Protein AF-A0A1Z9WRZ7-F1 (afdb_monomer_lite)

Sequence (163 aa):
MSLAVSRTVLGISLLALFTYTLLAGLDMPFRASMLPILASSLALPLTLIAIFIEWKTDNAVKTQADDSSGDLAVSESEVSVDAFRRVRYFFVWFACLIACAHLLGFLIGLPLMVLIYLLAHREPLKLSIFLSFMVLAILYGGFQKGLVLPLPEGVLTMMLFGG

Structure (mmCIF, N/CA/C/O backbone):
data_AF-A0A1Z9WRZ7-F1
#
_entry.id   AF-A0A1Z9WRZ7-F1
#
loop_
_atom_site.group_PDB
_atom_site.id
_atom_site.type_symbol
_atom_site.label_atom_id
_atom_site.label_alt_id
_atom_site.label_comp_id
_atom_site.label_asym_id
_atom_site.label_entity_id
_atom_site.label_seq_id
_atom_site.pdbx_PDB_ins_code
_atom_site.Cartn_x
_atom_site.Cartn_y
_atom_site.Cartn_z
_atom_site.occupancy
_atom_site.B_iso_or_equiv
_atom_site.auth_seq_id
_atom_site.auth_comp_id
_atom_site.auth_asym_id
_atom_site.auth_atom_id
_atom_site.pdbx_PDB_model_num
ATOM 1 N N . MET A 1 1 ? -7.872 -33.998 16.464 1.00 48.06 1 MET A N 1
ATOM 2 C CA . MET A 1 1 ? -6.503 -33.432 16.474 1.00 48.06 1 MET A CA 1
ATOM 3 C C . MET A 1 1 ? -6.491 -32.273 17.454 1.00 48.06 1 MET A C 1
ATOM 5 O O . MET A 1 1 ? -7.431 -31.491 17.428 1.00 48.06 1 MET A O 1
ATOM 9 N N . SER A 1 2 ? -5.527 -32.213 18.376 1.00 49.53 2 SER A N 1
ATOM 10 C CA . SER A 1 2 ? -5.479 -31.157 19.395 1.00 49.53 2 SER A CA 1
ATOM 11 C C . SER A 1 2 ? -5.181 -29.799 18.747 1.00 49.53 2 SER A C 1
ATOM 13 O O . SER A 1 2 ? -4.326 -29.697 17.868 1.00 49.53 2 SER A O 1
ATOM 15 N N . LEU A 1 3 ? -5.889 -28.751 19.180 1.00 58.59 3 LEU A N 1
ATOM 16 C CA . LEU A 1 3 ? -5.755 -27.382 18.659 1.00 58.59 3 LEU A CA 1
ATOM 17 C C . LEU A 1 3 ? -4.299 -26.868 18.691 1.00 58.59 3 LEU A C 1
ATOM 19 O O . LEU A 1 3 ? -3.885 -26.160 17.781 1.00 58.59 3 LEU A O 1
ATOM 23 N N . ALA A 1 4 ? -3.499 -27.298 19.672 1.00 59.16 4 ALA A N 1
ATOM 24 C CA . ALA A 1 4 ? -2.080 -26.943 19.800 1.00 59.16 4 ALA A CA 1
ATOM 25 C C . ALA A 1 4 ? -1.204 -27.463 18.641 1.00 59.16 4 ALA A C 1
ATOM 27 O O . ALA A 1 4 ? -0.331 -26.753 18.144 1.00 59.16 4 ALA A O 1
ATOM 28 N N . VAL A 1 5 ? -1.473 -28.678 18.146 1.00 62.09 5 VAL A N 1
ATOM 29 C CA . VAL A 1 5 ? -0.767 -29.225 16.973 1.00 62.09 5 VAL A CA 1
ATOM 30 C C . VAL A 1 5 ? -1.150 -28.441 15.717 1.00 62.09 5 VAL A C 1
ATOM 32 O O . VAL A 1 5 ? -0.306 -28.188 14.870 1.00 62.09 5 VAL A O 1
ATOM 35 N N . SER A 1 6 ? -2.401 -27.981 15.612 1.00 73.06 6 SER A N 1
ATOM 36 C CA . SER A 1 6 ? -2.832 -27.160 14.475 1.00 73.06 6 SER A CA 1
ATOM 37 C C . SER A 1 6 ? -2.152 -25.787 14.444 1.00 73.06 6 SER A C 1
ATOM 39 O O . SER A 1 6 ? -1.810 -25.315 13.362 1.00 73.06 6 SER A O 1
ATOM 41 N N . ARG A 1 7 ? -1.956 -25.140 15.602 1.00 72.25 7 ARG A N 1
ATOM 42 C CA . ARG A 1 7 ? -1.350 -23.798 15.684 1.00 72.25 7 ARG A CA 1
ATOM 43 C C . ARG A 1 7 ? 0.156 -23.821 15.431 1.00 72.25 7 ARG A C 1
ATOM 45 O O . ARG A 1 7 ? 0.642 -23.050 14.611 1.00 72.25 7 ARG A O 1
ATOM 52 N N . THR A 1 8 ? 0.872 -24.777 16.020 1.00 79.88 8 THR A N 1
ATOM 53 C CA . THR A 1 8 ? 2.312 -24.967 15.764 1.00 79.88 8 THR A CA 1
ATOM 54 C C . THR A 1 8 ? 2.594 -25.339 14.307 1.00 79.88 8 THR A C 1
ATOM 56 O O . THR A 1 8 ? 3.506 -24.782 13.694 1.00 79.88 8 THR A O 1
ATOM 59 N N . VAL A 1 9 ? 1.771 -26.207 13.705 1.00 84.25 9 VAL A N 1
ATOM 60 C CA . VAL A 1 9 ? 1.856 -26.525 12.270 1.00 84.25 9 VAL A CA 1
ATOM 61 C C . VAL A 1 9 ? 1.592 -25.286 11.412 1.00 84.25 9 VAL A C 1
ATOM 63 O O . VAL A 1 9 ? 2.327 -25.065 10.450 1.00 84.25 9 VAL A O 1
ATOM 66 N N . LEU A 1 10 ? 0.605 -24.452 11.760 1.00 82.81 10 LEU A N 1
ATOM 67 C CA . LEU A 1 10 ? 0.335 -23.191 11.062 1.00 82.81 10 LEU A CA 1
ATOM 68 C C . LEU A 1 10 ? 1.537 -22.236 11.147 1.00 82.81 10 LEU A C 1
ATOM 70 O O . LEU A 1 10 ? 1.982 -21.736 10.116 1.00 82.81 10 LEU A O 1
ATOM 74 N N . GLY A 1 11 ? 2.087 -22.017 12.345 1.00 85.94 11 GLY A N 1
ATOM 75 C CA . GLY A 1 11 ? 3.232 -21.131 12.564 1.00 85.94 11 GLY A CA 1
ATOM 76 C C . GLY A 1 11 ? 4.466 -21.565 11.771 1.00 85.94 11 GLY A C 1
ATOM 77 O O . GLY A 1 11 ? 5.058 -20.755 11.059 1.00 85.94 11 GLY A O 1
ATOM 78 N N . ILE A 1 12 ? 4.805 -22.858 11.808 1.00 89.06 12 ILE A N 1
ATOM 79 C CA . ILE A 1 12 ? 5.925 -23.416 11.035 1.00 89.06 12 ILE A CA 1
ATOM 80 C C . ILE A 1 12 ? 5.658 -23.325 9.526 1.00 89.06 12 ILE A C 1
ATOM 82 O O . ILE A 1 12 ? 6.564 -22.987 8.767 1.00 89.06 12 ILE A O 1
ATOM 86 N N . SER A 1 13 ? 4.423 -23.578 9.083 1.00 90.12 13 SER A N 1
ATOM 87 C CA . SER A 1 13 ? 4.052 -23.479 7.664 1.00 90.12 13 SER A CA 1
ATOM 88 C C . SER A 1 13 ? 4.166 -22.045 7.147 1.00 90.12 13 SER A C 1
ATOM 90 O O . SER A 1 13 ? 4.709 -21.827 6.067 1.00 90.12 13 SER A O 1
ATOM 92 N N . LEU A 1 14 ? 3.707 -21.058 7.924 1.00 90.12 14 LEU A N 1
ATOM 93 C CA . LEU A 1 14 ? 3.847 -19.639 7.592 1.00 90.12 14 LEU A CA 1
ATOM 94 C C . LEU A 1 14 ? 5.315 -19.205 7.588 1.00 90.12 14 LEU A C 1
ATOM 96 O O . LEU A 1 14 ? 5.742 -18.520 6.662 1.00 90.12 14 LEU A O 1
ATOM 100 N N . LEU A 1 15 ? 6.106 -19.647 8.569 1.00 93.00 15 LEU A N 1
ATOM 101 C CA . LEU A 1 15 ? 7.543 -19.377 8.616 1.00 93.00 15 LEU A CA 1
ATOM 102 C C . LEU A 1 15 ? 8.258 -19.943 7.380 1.00 93.00 15 LEU A C 1
ATOM 104 O O . LEU A 1 15 ? 9.065 -19.250 6.760 1.00 93.00 15 LEU A O 1
ATOM 108 N N . ALA A 1 16 ? 7.939 -21.180 6.994 1.00 93.56 16 ALA A N 1
ATOM 109 C CA . ALA A 1 16 ? 8.486 -21.814 5.799 1.00 93.56 16 ALA A CA 1
ATOM 110 C C . ALA A 1 16 ? 8.064 -21.072 4.523 1.00 93.56 16 ALA A C 1
ATOM 112 O O . ALA A 1 16 ? 8.911 -20.801 3.672 1.00 93.56 16 ALA A O 1
ATOM 113 N N . LEU A 1 17 ? 6.788 -20.685 4.416 1.00 92.94 17 LEU A N 1
ATOM 114 C CA . LEU A 1 17 ? 6.266 -19.914 3.289 1.00 92.94 17 LEU A CA 1
ATOM 115 C C . LEU A 1 17 ? 6.988 -18.570 3.147 1.00 92.94 17 LEU A C 1
ATOM 117 O O . LEU A 1 17 ? 7.497 -18.282 2.069 1.00 92.94 17 LEU A O 1
ATOM 121 N N . PHE A 1 18 ? 7.078 -17.777 4.219 1.00 92.94 18 PHE A N 1
ATOM 122 C CA . PHE A 1 18 ? 7.733 -16.467 4.172 1.00 92.94 18 PHE A CA 1
ATOM 123 C C . PHE A 1 18 ? 9.235 -16.571 3.908 1.00 92.94 18 PHE A C 1
ATOM 125 O O . PHE A 1 18 ? 9.811 -15.739 3.210 1.00 92.94 18 PHE A O 1
ATOM 132 N N . THR A 1 19 ? 9.879 -17.617 4.424 1.00 93.50 19 THR A N 1
ATOM 133 C CA . THR A 1 19 ? 11.291 -17.884 4.135 1.00 93.50 19 THR A CA 1
ATOM 134 C C . THR A 1 19 ? 11.477 -18.227 2.658 1.00 93.50 19 THR A C 1
ATOM 136 O O . THR A 1 19 ? 12.364 -17.680 2.005 1.00 93.50 19 THR A O 1
ATOM 139 N N . TYR A 1 20 ? 10.614 -19.084 2.106 1.00 93.88 20 TYR A N 1
ATOM 140 C CA . TYR A 1 20 ? 10.636 -19.431 0.688 1.00 93.88 20 TYR A CA 1
ATOM 141 C C . TYR A 1 20 ? 10.402 -18.206 -0.200 1.00 93.88 20 TYR A C 1
ATOM 143 O O . TYR A 1 20 ? 11.162 -17.987 -1.141 1.00 93.88 20 TYR A O 1
ATOM 151 N N . THR A 1 21 ? 9.400 -17.377 0.104 1.00 91.94 21 THR A N 1
ATOM 152 C CA . THR A 1 21 ? 9.119 -16.167 -0.680 1.00 91.94 21 THR A CA 1
ATOM 153 C C . THR A 1 21 ? 10.240 -15.141 -0.579 1.00 91.94 21 THR A C 1
ATOM 155 O O . THR A 1 21 ? 10.510 -14.462 -1.567 1.00 91.94 21 THR A O 1
ATOM 158 N N . LEU A 1 22 ? 10.931 -15.044 0.563 1.00 92.81 22 LEU A N 1
ATOM 159 C CA . LEU A 1 22 ? 12.115 -14.198 0.692 1.00 92.81 22 LEU A CA 1
ATOM 160 C C . LEU A 1 22 ? 13.241 -14.687 -0.222 1.00 92.81 22 LEU A C 1
ATOM 162 O O . LEU A 1 22 ? 13.772 -13.896 -0.995 1.00 92.81 22 LEU A O 1
ATOM 166 N N . LEU A 1 23 ? 13.573 -15.979 -0.161 1.00 93.50 23 LEU A N 1
ATOM 167 C CA . LEU A 1 23 ? 14.630 -16.576 -0.981 1.00 93.50 23 LEU A CA 1
ATOM 168 C C . LEU A 1 23 ? 14.313 -16.458 -2.474 1.00 93.50 23 LEU A C 1
ATOM 170 O O . LEU A 1 23 ? 15.129 -15.942 -3.229 1.00 93.50 23 LEU A O 1
ATOM 174 N N . ALA A 1 24 ? 13.100 -16.834 -2.883 1.00 90.62 24 ALA A N 1
ATOM 175 C CA . ALA A 1 24 ? 12.648 -16.688 -4.264 1.00 90.62 24 ALA A CA 1
ATOM 176 C C . ALA A 1 24 ? 12.640 -15.218 -4.716 1.00 90.62 24 ALA A C 1
ATOM 178 O O . ALA A 1 24 ? 12.928 -14.921 -5.872 1.00 90.62 24 ALA A O 1
ATOM 179 N N . GLY A 1 25 ? 12.332 -14.290 -3.805 1.00 88.00 25 GLY A N 1
ATOM 180 C CA . GLY A 1 25 ? 12.403 -12.858 -4.063 1.00 88.00 25 GLY A CA 1
ATOM 181 C C . GLY A 1 25 ? 13.828 -12.378 -4.341 1.00 88.00 25 GLY A C 1
ATOM 182 O O . GLY A 1 25 ? 14.009 -11.539 -5.215 1.00 88.00 25 GLY A O 1
ATOM 183 N N . LEU A 1 26 ? 14.845 -12.913 -3.661 1.00 89.50 26 LEU A N 1
ATOM 184 C CA . LEU A 1 26 ? 16.244 -12.508 -3.870 1.00 89.50 26 LEU A CA 1
ATOM 185 C C . LEU A 1 26 ? 16.765 -12.841 -5.278 1.00 89.50 26 LEU A C 1
ATOM 187 O O . LEU A 1 26 ? 17.604 -12.104 -5.792 1.00 89.50 26 LEU A O 1
ATOM 191 N N . ASP A 1 27 ? 16.229 -13.885 -5.913 1.00 90.00 27 ASP A N 1
ATOM 192 C CA . ASP A 1 27 ? 16.599 -14.297 -7.275 1.00 90.00 27 ASP A CA 1
ATOM 193 C C . ASP A 1 27 ? 15.851 -13.514 -8.376 1.00 90.00 27 ASP A C 1
ATOM 195 O O . ASP A 1 27 ? 16.181 -13.608 -9.561 1.00 90.00 27 ASP A O 1
ATOM 199 N N . MET A 1 28 ? 14.827 -12.734 -8.014 1.00 86.56 28 MET A N 1
ATOM 200 C CA . MET A 1 28 ? 14.011 -11.972 -8.961 1.00 86.56 28 MET A CA 1
ATOM 201 C C . MET A 1 28 ? 14.623 -10.602 -9.301 1.00 86.56 28 MET A C 1
ATOM 203 O O . MET A 1 28 ? 15.311 -9.990 -8.481 1.00 86.56 28 MET A O 1
ATOM 207 N N . PRO A 1 29 ? 14.320 -10.038 -10.490 1.00 85.19 29 PRO A N 1
ATOM 208 C CA . PRO A 1 29 ? 14.703 -8.666 -10.805 1.00 85.19 29 PRO A CA 1
ATOM 209 C C . PRO A 1 29 ? 14.095 -7.693 -9.786 1.00 85.19 29 PRO A C 1
ATOM 211 O O . PRO A 1 29 ? 12.951 -7.869 -9.367 1.00 85.19 29 PRO A O 1
ATOM 214 N N . PHE A 1 30 ? 14.832 -6.627 -9.452 1.00 78.06 30 PHE A N 1
ATOM 215 C CA . PHE A 1 30 ? 14.526 -5.684 -8.360 1.00 78.06 30 PHE A CA 1
ATOM 216 C C . PHE A 1 30 ? 13.052 -5.240 -8.273 1.00 78.06 30 PHE A C 1
ATOM 218 O O . PHE A 1 30 ? 12.487 -5.113 -7.193 1.00 78.06 30 PHE A O 1
ATOM 225 N N . ARG A 1 31 ? 12.392 -5.031 -9.418 1.00 76.56 31 ARG A N 1
ATOM 226 C CA . ARG A 1 31 ? 10.979 -4.618 -9.467 1.00 76.56 31 ARG A CA 1
ATOM 227 C C . ARG A 1 31 ? 10.018 -5.708 -8.992 1.00 76.56 31 ARG A C 1
ATOM 229 O O . ARG A 1 31 ? 9.054 -5.403 -8.300 1.00 76.56 31 ARG A O 1
ATOM 236 N N . ALA A 1 32 ? 10.269 -6.956 -9.379 1.00 81.38 32 ALA A N 1
ATOM 237 C CA . ALA A 1 32 ? 9.440 -8.102 -9.013 1.00 81.38 32 ALA A CA 1
ATOM 238 C C . ALA A 1 32 ? 9.752 -8.593 -7.595 1.00 81.38 32 ALA A C 1
ATOM 240 O O . ALA A 1 32 ? 8.865 -9.106 -6.918 1.00 81.38 32 ALA A O 1
ATOM 241 N N . SER A 1 33 ? 10.987 -8.390 -7.132 1.00 86.69 33 SER A N 1
ATOM 242 C CA . SER A 1 33 ? 11.423 -8.814 -5.807 1.00 86.69 33 SER A CA 1
ATOM 243 C C . SER A 1 33 ? 10.942 -7.911 -4.670 1.00 86.69 33 SER A C 1
ATOM 245 O O . SER A 1 33 ? 10.819 -8.381 -3.542 1.00 86.69 33 SER A O 1
ATOM 247 N N . MET A 1 34 ? 10.598 -6.647 -4.950 1.00 83.44 34 MET A N 1
ATOM 248 C CA . MET A 1 34 ? 10.139 -5.680 -3.943 1.00 83.44 34 MET A CA 1
ATOM 249 C C . MET A 1 34 ? 9.010 -6.212 -3.055 1.00 83.44 34 MET A C 1
ATOM 251 O O . MET A 1 34 ? 9.120 -6.166 -1.833 1.00 83.44 34 MET A O 1
ATOM 255 N N . LEU A 1 35 ? 7.932 -6.728 -3.651 1.00 85.62 35 LEU A N 1
ATOM 256 C CA . LEU A 1 35 ? 6.774 -7.220 -2.900 1.00 85.62 35 LEU A CA 1
ATOM 257 C C . LEU A 1 35 ? 7.109 -8.453 -2.043 1.00 85.62 35 LEU A C 1
ATOM 259 O O . LEU A 1 35 ? 6.877 -8.388 -0.835 1.00 85.62 35 LEU A O 1
ATOM 263 N N . PRO A 1 36 ? 7.668 -9.551 -2.593 1.00 87.94 36 PRO A N 1
ATOM 264 C CA . PRO A 1 36 ? 7.997 -10.724 -1.794 1.00 87.94 36 PRO A CA 1
ATOM 265 C C . PRO A 1 36 ? 9.071 -10.433 -0.742 1.00 87.94 36 PRO A C 1
ATOM 267 O O . PRO A 1 36 ? 8.913 -10.883 0.391 1.00 87.94 36 PRO A O 1
ATOM 270 N N . ILE A 1 37 ? 10.109 -9.645 -1.046 1.00 89.75 37 ILE A N 1
ATOM 271 C CA . ILE A 1 37 ? 11.152 -9.305 -0.068 1.00 89.75 37 ILE A CA 1
ATOM 272 C C . ILE A 1 37 ? 10.578 -8.436 1.052 1.00 89.75 37 ILE A C 1
ATOM 274 O O . ILE A 1 37 ? 10.758 -8.782 2.217 1.00 89.75 37 ILE A O 1
ATOM 278 N N . LEU A 1 38 ? 9.856 -7.351 0.743 1.00 88.44 38 LEU A N 1
ATOM 279 C CA . LEU A 1 38 ? 9.296 -6.470 1.777 1.00 88.44 38 LEU A CA 1
ATOM 280 C C . LEU A 1 38 ? 8.277 -7.206 2.647 1.00 88.44 38 LEU A C 1
ATOM 282 O O . LEU A 1 38 ? 8.398 -7.181 3.873 1.00 88.44 38 LEU A O 1
ATOM 286 N N . ALA A 1 39 ? 7.324 -7.908 2.028 1.00 88.38 39 ALA A N 1
ATOM 287 C CA . ALA A 1 39 ? 6.313 -8.665 2.758 1.00 88.38 39 ALA A CA 1
ATOM 288 C C . ALA A 1 39 ? 6.957 -9.721 3.665 1.00 88.38 39 ALA A C 1
ATOM 290 O O . ALA A 1 39 ? 6.634 -9.785 4.850 1.00 88.38 39 ALA A O 1
ATOM 291 N N . SER A 1 40 ? 7.917 -10.493 3.148 1.00 91.56 40 SER A N 1
ATOM 292 C CA . SER A 1 40 ? 8.593 -11.534 3.932 1.00 91.56 40 SER A CA 1
ATOM 293 C C . SER A 1 40 ? 9.488 -10.942 5.019 1.00 91.56 40 SER A C 1
ATOM 295 O O . SER A 1 40 ? 9.517 -11.462 6.129 1.00 91.56 40 SER A O 1
ATOM 297 N N . SER A 1 41 ? 10.181 -9.832 4.748 1.00 90.38 41 SER A N 1
ATOM 298 C CA . SER A 1 41 ? 11.063 -9.175 5.723 1.00 90.38 41 SER A CA 1
ATOM 299 C C . SER A 1 41 ? 10.316 -8.645 6.948 1.00 90.38 41 SER A C 1
ATOM 301 O O . SER A 1 41 ? 10.873 -8.655 8.041 1.00 90.38 41 SER A O 1
ATOM 303 N N . LEU A 1 42 ? 9.054 -8.230 6.786 1.00 91.31 42 LEU A N 1
ATOM 304 C CA . LEU A 1 42 ? 8.180 -7.836 7.892 1.00 91.31 42 LEU A CA 1
ATOM 305 C C . LEU A 1 42 ? 7.506 -9.053 8.535 1.00 91.31 42 LEU A C 1
ATOM 307 O O . LEU A 1 42 ? 7.472 -9.172 9.758 1.00 91.31 42 LEU A O 1
ATOM 311 N N . ALA A 1 43 ? 6.997 -9.981 7.725 1.00 87.31 43 ALA A N 1
ATOM 312 C CA . ALA A 1 43 ? 6.257 -11.136 8.217 1.00 87.31 43 ALA A CA 1
ATOM 313 C C . ALA A 1 43 ? 7.135 -12.141 8.983 1.00 87.31 43 ALA A C 1
ATOM 315 O O . ALA A 1 43 ? 6.658 -12.760 9.934 1.00 87.31 43 ALA A O 1
ATOM 316 N N . LEU A 1 44 ? 8.415 -12.296 8.630 1.00 92.12 44 LEU A N 1
ATOM 317 C CA . LEU A 1 44 ? 9.333 -13.221 9.306 1.00 92.12 44 LEU A CA 1
ATOM 318 C C . LEU A 1 44 ? 9.579 -12.853 10.783 1.00 92.12 44 LEU A C 1
ATOM 320 O O . LEU A 1 44 ? 9.338 -13.702 11.639 1.00 92.12 44 LEU A O 1
ATOM 324 N N . PRO A 1 45 ? 9.978 -11.616 11.141 1.00 90.81 45 PRO A N 1
ATOM 325 C CA . PRO A 1 45 ? 10.071 -11.203 12.540 1.00 90.81 45 PRO A CA 1
ATOM 326 C C . PRO A 1 45 ? 8.753 -11.375 13.299 1.00 90.81 45 PRO A C 1
ATOM 328 O O . PRO A 1 45 ? 8.753 -11.893 14.412 1.00 90.81 45 PRO A O 1
ATOM 331 N N . LEU A 1 46 ? 7.627 -10.983 12.693 1.00 89.19 46 LEU A N 1
ATOM 332 C CA . LEU A 1 46 ? 6.303 -11.096 13.310 1.00 89.19 46 LEU A CA 1
ATOM 333 C C . LEU A 1 46 ? 5.912 -12.554 13.585 1.00 89.19 46 LEU A C 1
ATOM 335 O O . LEU A 1 46 ? 5.441 -12.864 14.677 1.00 89.19 46 LEU A O 1
ATOM 339 N N . THR A 1 47 ? 6.145 -13.458 12.634 1.00 90.94 47 THR A N 1
ATOM 340 C CA . THR A 1 47 ? 5.872 -14.892 12.819 1.00 90.94 47 THR A CA 1
ATOM 341 C C . THR A 1 47 ? 6.803 -15.529 13.844 1.00 90.94 47 THR A C 1
ATOM 343 O O . THR A 1 47 ? 6.338 -16.316 14.666 1.00 90.94 47 THR A O 1
ATOM 346 N N . LEU A 1 48 ? 8.082 -15.149 13.879 1.00 89.69 48 LEU A N 1
ATOM 347 C CA . LEU A 1 48 ? 9.011 -15.588 14.924 1.00 89.69 48 LEU A CA 1
ATOM 348 C C . LEU A 1 48 ? 8.573 -15.113 16.315 1.00 89.69 48 LEU A C 1
ATOM 350 O O . LEU A 1 48 ? 8.592 -15.901 17.260 1.00 89.69 48 LEU A O 1
ATOM 354 N N . ILE A 1 49 ? 8.136 -13.857 16.440 1.00 88.88 49 ILE A N 1
ATOM 355 C CA . ILE A 1 49 ? 7.586 -13.316 17.690 1.00 88.88 49 ILE A CA 1
ATOM 356 C C . ILE A 1 49 ? 6.320 -14.080 18.091 1.00 88.88 49 ILE A C 1
ATOM 358 O O . ILE A 1 49 ? 6.197 -14.464 19.251 1.00 88.88 49 ILE A O 1
ATOM 362 N N . ALA A 1 50 ? 5.406 -14.346 17.155 1.00 84.94 50 ALA A N 1
ATOM 363 C CA . ALA A 1 50 ? 4.179 -15.091 17.431 1.00 84.94 50 ALA A CA 1
ATOM 364 C C . ALA A 1 50 ? 4.472 -16.512 17.944 1.00 84.94 50 ALA A C 1
ATOM 366 O O . ALA A 1 50 ? 3.918 -16.917 18.965 1.00 84.94 50 ALA A O 1
ATOM 367 N N . ILE A 1 51 ? 5.403 -17.229 17.302 1.00 86.19 51 ILE A N 1
ATOM 368 C CA . ILE A 1 51 ? 5.851 -18.560 17.746 1.00 86.19 51 ILE A CA 1
ATOM 369 C C . ILE A 1 51 ? 6.515 -18.476 19.128 1.00 86.19 51 ILE A C 1
ATOM 371 O O . ILE A 1 51 ? 6.276 -19.327 19.983 1.00 86.19 51 ILE A O 1
ATOM 375 N N . PHE A 1 52 ? 7.329 -17.446 19.376 1.00 85.44 52 PHE A N 1
ATOM 376 C CA . PHE A 1 52 ? 7.984 -17.245 20.668 1.00 85.44 52 PHE A CA 1
ATOM 377 C C . PHE A 1 52 ? 6.983 -16.972 21.799 1.00 85.44 52 PHE A C 1
ATOM 379 O O . PHE A 1 52 ? 7.113 -17.540 22.886 1.00 85.44 52 PHE A O 1
ATOM 386 N N . ILE A 1 53 ? 5.976 -16.127 21.552 1.00 83.69 53 ILE A N 1
ATOM 387 C CA . ILE A 1 53 ? 4.886 -15.865 22.499 1.00 83.69 53 ILE A CA 1
ATOM 388 C C . ILE A 1 53 ? 4.116 -17.157 22.762 1.00 83.69 53 ILE A C 1
ATOM 390 O O . ILE A 1 53 ? 3.909 -17.501 23.920 1.00 83.69 53 ILE A O 1
ATOM 394 N N . GLU A 1 54 ? 3.749 -17.903 21.719 1.00 78.56 54 GLU A N 1
ATOM 395 C CA . GLU A 1 54 ? 3.010 -19.159 21.865 1.00 78.56 54 GLU A CA 1
ATOM 396 C C . GLU A 1 54 ? 3.791 -20.186 22.696 1.00 78.56 54 GLU A C 1
ATOM 398 O O . GLU A 1 54 ? 3.249 -20.738 23.653 1.00 78.56 54 GLU A O 1
ATOM 403 N N . TRP A 1 55 ? 5.086 -20.359 22.423 1.00 78.81 55 TRP A N 1
ATOM 404 C CA . TRP A 1 55 ? 5.950 -21.257 23.194 1.00 78.81 55 TRP A CA 1
ATOM 405 C C . TRP A 1 55 ? 6.078 -20.847 24.670 1.00 78.81 55 TRP A C 1
ATOM 407 O O . TRP A 1 55 ? 6.125 -21.700 25.560 1.00 78.81 55 TRP A O 1
ATOM 417 N N . LYS A 1 56 ? 6.113 -19.540 24.956 1.00 78.00 56 LYS A N 1
ATOM 418 C CA . LYS A 1 56 ? 6.173 -19.016 26.327 1.00 78.00 56 LYS A CA 1
ATOM 419 C C . LYS A 1 56 ? 4.831 -19.153 27.057 1.00 78.00 56 LYS A C 1
ATOM 421 O O . LYS A 1 56 ? 4.823 -19.467 28.248 1.00 78.00 56 LYS A O 1
ATOM 426 N N . THR A 1 57 ? 3.722 -18.939 26.355 1.00 67.75 57 THR A N 1
ATOM 427 C CA . THR A 1 57 ? 2.355 -18.986 26.895 1.00 67.75 57 THR A CA 1
ATOM 428 C C . THR A 1 57 ? 1.852 -20.419 27.094 1.00 67.75 57 THR A C 1
ATOM 430 O O . THR A 1 57 ? 1.106 -20.662 28.038 1.00 67.75 57 THR A O 1
ATOM 433 N N . ASP A 1 58 ? 2.319 -21.403 26.318 1.00 60.22 58 ASP A N 1
ATOM 434 C CA . ASP A 1 58 ? 1.975 -22.821 26.535 1.00 60.22 58 ASP A CA 1
ATOM 435 C C . ASP A 1 58 ? 2.454 -23.362 27.903 1.00 60.22 58 ASP A C 1
ATOM 437 O O . ASP A 1 58 ? 1.876 -24.312 28.432 1.00 60.22 58 ASP A O 1
ATOM 441 N N . ASN A 1 59 ? 3.444 -22.716 28.538 1.00 51.50 59 ASN A N 1
ATOM 442 C CA . ASN A 1 59 ? 3.884 -23.027 29.908 1.00 51.50 59 ASN A CA 1
ATOM 443 C C . ASN A 1 59 ? 3.068 -22.319 31.009 1.00 51.50 59 ASN A C 1
ATOM 445 O O . ASN A 1 59 ? 3.234 -22.629 32.190 1.00 51.50 59 ASN A O 1
ATOM 449 N N . ALA A 1 60 ? 2.179 -21.390 30.657 1.00 45.88 60 ALA A N 1
ATOM 450 C CA . ALA A 1 60 ? 1.373 -20.615 31.592 1.00 45.88 60 ALA A CA 1
ATOM 451 C C . ALA A 1 60 ? -0.110 -20.681 31.193 1.00 45.88 60 ALA A C 1
ATOM 453 O O . ALA A 1 60 ? -0.608 -19.830 30.474 1.00 45.88 60 ALA A O 1
ATOM 454 N N . VAL A 1 61 ? -0.807 -21.715 31.679 1.00 40.75 61 VAL A N 1
ATOM 455 C CA . VAL A 1 61 ? -2.274 -21.783 31.858 1.00 40.75 61 VAL A CA 1
ATOM 456 C C . VAL A 1 61 ? -3.125 -21.133 30.744 1.00 40.75 61 VAL A C 1
ATOM 458 O O . VAL A 1 61 ? -3.424 -19.945 30.770 1.00 40.75 61 VAL A O 1
ATOM 461 N N . LYS A 1 62 ? -3.617 -21.982 29.831 1.00 48.41 62 LYS A N 1
ATOM 462 C CA . LYS A 1 62 ? -4.821 -21.858 28.973 1.00 48.41 62 LYS A CA 1
ATOM 463 C C . LYS A 1 62 ? -5.744 -20.629 29.199 1.00 48.41 62 LYS A C 1
ATOM 465 O O . LYS A 1 62 ? -6.857 -20.824 29.669 1.00 48.41 62 LYS A O 1
ATOM 470 N N . THR A 1 63 ? -5.362 -19.401 28.820 1.00 40.03 63 THR A N 1
ATOM 471 C CA . THR A 1 63 ? -6.330 -18.273 28.721 1.00 40.03 63 THR A CA 1
ATOM 472 C C . THR A 1 63 ? -5.922 -17.129 27.773 1.00 40.03 63 THR A C 1
ATOM 474 O O . THR A 1 63 ? -6.382 -16.011 27.941 1.00 40.03 63 THR A O 1
ATOM 477 N N . GLN A 1 64 ? -5.052 -17.338 26.778 1.00 37.81 64 GLN A N 1
ATOM 478 C CA . GLN A 1 64 ? -4.603 -16.229 25.906 1.00 37.81 64 GLN A CA 1
ATOM 479 C C . GLN A 1 64 ? -4.534 -16.598 24.420 1.00 37.81 64 GLN A C 1
ATOM 481 O O . GLN A 1 64 ? -3.592 -16.254 23.711 1.00 37.81 64 GLN A O 1
ATOM 486 N N . ALA A 1 65 ? -5.545 -17.313 23.925 1.00 38.56 65 ALA A N 1
ATOM 487 C CA . ALA A 1 65 ? -5.784 -17.406 22.482 1.00 38.56 65 ALA A CA 1
ATOM 488 C C . ALA A 1 65 ? -6.704 -16.286 21.954 1.00 38.56 65 ALA A C 1
ATOM 490 O O . ALA A 1 65 ? -6.970 -16.274 20.760 1.00 38.56 65 ALA A O 1
ATOM 491 N N . ASP A 1 66 ? -7.135 -15.355 22.815 1.00 41.03 66 ASP A N 1
ATOM 492 C CA . ASP A 1 66 ? -8.091 -14.285 22.477 1.00 41.03 66 ASP A CA 1
ATOM 493 C C . ASP A 1 66 ? -7.448 -12.884 22.358 1.00 41.03 66 ASP A C 1
ATOM 495 O O . ASP A 1 66 ? -8.068 -11.945 21.884 1.00 41.03 66 ASP A O 1
ATOM 499 N N . ASP A 1 67 ? -6.171 -12.738 22.737 1.00 41.66 67 ASP A N 1
ATOM 500 C CA . ASP A 1 67 ? -5.505 -11.424 22.867 1.00 41.66 67 ASP A CA 1
ATOM 501 C C . ASP A 1 67 ? -4.335 -11.211 21.887 1.00 41.66 67 ASP A C 1
ATOM 503 O O . ASP A 1 67 ? -3.623 -10.208 21.938 1.00 41.66 67 ASP A O 1
ATOM 507 N N . SER A 1 68 ? -4.105 -12.154 20.967 1.00 37.59 68 SER A N 1
ATOM 508 C CA . SER A 1 68 ? -3.025 -12.072 19.970 1.00 37.59 68 SER A CA 1
ATOM 509 C C . SER A 1 68 ? -3.564 -11.845 18.557 1.00 37.59 68 SER A C 1
ATOM 511 O O . SER A 1 68 ? -3.193 -12.513 17.596 1.00 37.59 68 SER A O 1
ATOM 513 N N . SER A 1 69 ? -4.448 -10.858 18.434 1.00 37.50 69 SER A N 1
ATOM 514 C CA . SER A 1 69 ? -4.730 -10.153 17.185 1.00 37.50 69 SER A CA 1
ATOM 515 C C . SER A 1 69 ? -4.646 -8.659 17.473 1.00 37.50 69 SER A C 1
ATOM 517 O O . SER A 1 69 ? -5.639 -8.014 17.809 1.00 37.50 69 SER A O 1
ATOM 519 N N . GLY A 1 70 ? -3.423 -8.126 17.401 1.00 34.41 70 GLY A N 1
ATOM 520 C CA . GLY A 1 70 ? -3.157 -6.697 17.542 1.00 34.41 70 GLY A CA 1
ATOM 521 C C . GLY A 1 70 ? -4.144 -5.865 16.719 1.00 34.41 70 GLY A C 1
ATOM 522 O O . GLY A 1 70 ? -4.368 -6.143 15.544 1.00 34.41 70 GLY A O 1
ATOM 523 N N . ASP A 1 71 ? -4.763 -4.896 17.391 1.00 39.19 71 ASP A N 1
ATOM 524 C CA . ASP A 1 71 ? -5.694 -3.879 16.874 1.00 39.19 71 ASP A CA 1
ATOM 525 C C . ASP A 1 71 ? -6.996 -4.376 16.201 1.00 39.19 71 ASP A C 1
ATOM 527 O O . ASP A 1 71 ? -7.808 -3.579 15.734 1.00 39.19 71 ASP A O 1
ATOM 531 N N . LEU A 1 72 ? -7.242 -5.691 16.195 1.00 40.78 72 LEU A N 1
ATOM 532 C CA . LEU A 1 72 ? -8.489 -6.313 15.720 1.00 40.78 72 LEU A CA 1
ATOM 533 C C . LEU A 1 72 ? -9.156 -7.225 16.759 1.00 40.78 72 LEU A C 1
ATOM 535 O O . LEU A 1 72 ? -10.188 -7.820 16.454 1.00 40.78 72 LEU A O 1
ATOM 539 N N . ALA A 1 73 ? -8.619 -7.303 17.982 1.00 39.28 73 ALA A N 1
ATOM 540 C CA . ALA A 1 73 ? -9.283 -7.928 19.125 1.00 39.28 73 ALA A CA 1
ATOM 541 C C . ALA A 1 73 ? -10.481 -7.066 19.569 1.00 39.28 73 ALA A C 1
ATOM 543 O O . ALA A 1 73 ? -10.460 -6.355 20.573 1.00 39.28 73 ALA A O 1
ATOM 544 N N . VAL A 1 74 ? -11.540 -7.095 18.761 1.00 43.09 74 VAL A N 1
ATOM 545 C CA . VAL A 1 74 ? -12.895 -6.809 19.219 1.00 43.09 74 VAL A CA 1
ATOM 546 C C . VAL A 1 74 ? -13.191 -7.878 20.260 1.00 43.09 74 VAL A C 1
ATOM 548 O O . VAL A 1 74 ? -13.304 -9.048 19.913 1.00 43.09 74 VAL A O 1
ATOM 551 N N . SER A 1 75 ? -13.260 -7.478 21.528 1.00 41.94 75 SER A N 1
ATOM 552 C CA . SER A 1 75 ? -13.644 -8.362 22.626 1.00 41.94 75 SER A CA 1
ATOM 553 C C . SER A 1 75 ? -14.900 -9.144 22.224 1.00 41.94 75 SER A C 1
ATOM 555 O O . SER A 1 75 ? -15.903 -8.532 21.852 1.00 41.94 75 SER A O 1
ATOM 557 N N . GLU A 1 76 ? -14.873 -10.480 22.298 1.00 51.62 76 GLU A N 1
ATOM 558 C CA . GLU A 1 76 ? -16.020 -11.342 21.949 1.00 51.62 76 GLU A CA 1
ATOM 559 C C . GLU A 1 76 ? -17.280 -11.047 22.795 1.00 51.62 76 GLU A C 1
ATOM 561 O O . GLU A 1 76 ? -18.378 -11.505 22.485 1.00 51.62 76 GLU A O 1
ATOM 566 N N . SER A 1 77 ? -17.161 -10.221 23.840 1.00 45.47 77 SER A N 1
ATOM 567 C CA . SER A 1 77 ? -18.286 -9.707 24.628 1.00 45.47 77 SER A CA 1
ATOM 568 C C . SER A 1 77 ? -18.990 -8.479 24.019 1.00 45.47 77 SER A C 1
ATOM 570 O O . SER A 1 77 ? -20.049 -8.078 24.502 1.00 45.47 77 SER A O 1
ATOM 572 N N . GLU A 1 78 ? -18.460 -7.914 22.930 1.00 48.72 78 GLU A N 1
ATOM 573 C CA . GLU A 1 78 ? -18.972 -6.719 22.250 1.00 48.72 78 GLU A CA 1
ATOM 574 C C . GLU A 1 78 ? -19.365 -7.008 20.788 1.00 48.72 78 GLU A C 1
ATOM 576 O O . GLU A 1 78 ? -19.213 -6.171 19.893 1.00 48.72 78 GLU A O 1
ATOM 581 N N . VAL A 1 79 ? -19.933 -8.195 20.528 1.00 53.69 79 VAL A N 1
ATOM 582 C CA . VAL A 1 79 ? -20.656 -8.509 19.278 1.00 53.69 79 VAL A CA 1
ATOM 583 C C . VAL A 1 79 ? -21.986 -7.743 19.262 1.00 53.69 79 VAL A C 1
ATOM 585 O O . VAL A 1 79 ? -23.084 -8.296 19.245 1.00 53.69 79 VAL A O 1
ATOM 588 N N . SER A 1 80 ? -21.889 -6.421 19.327 1.00 62.59 80 SER A N 1
ATOM 589 C CA . SER A 1 80 ? -22.989 -5.501 19.132 1.00 62.59 80 SER A CA 1
ATOM 590 C C . SER A 1 80 ? -23.127 -5.211 17.638 1.00 62.59 80 SER A C 1
ATOM 592 O O . SER A 1 80 ? -22.190 -5.331 16.841 1.00 62.59 80 SER A O 1
ATOM 594 N N . VAL A 1 81 ? -24.321 -4.787 17.240 1.00 64.06 81 VAL A N 1
ATOM 595 C CA . VAL A 1 81 ? -24.660 -4.341 15.879 1.00 64.06 81 VAL A CA 1
ATOM 596 C C . VAL A 1 81 ? -23.652 -3.299 15.338 1.00 64.06 81 VAL A C 1
ATOM 598 O O . VAL A 1 81 ? -23.482 -3.159 14.122 1.00 64.06 81 VAL A O 1
ATOM 601 N N . ASP A 1 82 ? -22.923 -2.611 16.222 1.00 69.00 82 ASP A N 1
ATOM 602 C CA . ASP A 1 82 ? -21.899 -1.625 15.882 1.00 69.00 82 ASP A CA 1
ATOM 603 C C . ASP A 1 82 ? -20.620 -2.235 15.286 1.00 69.00 82 ASP A C 1
ATOM 605 O O . ASP A 1 82 ? -20.051 -1.643 14.362 1.00 69.00 82 ASP A O 1
ATOM 609 N N . ALA A 1 83 ? -20.187 -3.423 15.728 1.00 70.00 83 ALA A N 1
ATOM 610 C CA . ALA A 1 83 ? -19.034 -4.114 15.140 1.00 70.00 83 ALA A CA 1
ATOM 611 C C . ALA A 1 83 ? -19.317 -4.497 13.678 1.00 70.00 83 ALA A C 1
ATOM 613 O O . ALA A 1 83 ? -18.525 -4.208 12.777 1.00 70.00 83 ALA A O 1
ATOM 614 N N . PHE A 1 84 ? -20.514 -5.028 13.414 1.00 76.44 84 PHE A N 1
ATOM 615 C CA . PHE A 1 84 ? -20.949 -5.383 12.061 1.00 76.44 84 PHE A CA 1
ATOM 616 C C . PHE A 1 84 ? -21.102 -4.149 11.157 1.00 76.44 84 PHE A C 1
ATOM 618 O O . PHE A 1 84 ? -20.780 -4.192 9.965 1.00 76.44 84 PHE A O 1
ATOM 625 N N . ARG A 1 85 ? -21.545 -3.013 11.718 1.00 78.81 85 ARG A N 1
ATOM 626 C CA . ARG A 1 85 ? -21.613 -1.732 10.999 1.00 78.81 85 ARG A CA 1
ATOM 627 C C . ARG A 1 85 ? -20.224 -1.227 10.605 1.00 78.81 85 ARG A C 1
ATOM 629 O O . ARG A 1 85 ? -20.060 -0.794 9.465 1.00 78.81 85 ARG A O 1
ATOM 636 N N . ARG A 1 86 ? -19.233 -1.307 11.502 1.00 80.31 86 ARG A N 1
ATOM 637 C CA . ARG A 1 86 ? -17.841 -0.913 11.212 1.00 80.31 86 ARG A CA 1
ATOM 638 C C . ARG A 1 86 ? -17.228 -1.765 10.103 1.00 80.31 86 ARG A C 1
ATOM 640 O O . ARG A 1 86 ? -16.676 -1.210 9.157 1.00 80.31 86 ARG A O 1
ATOM 647 N N . 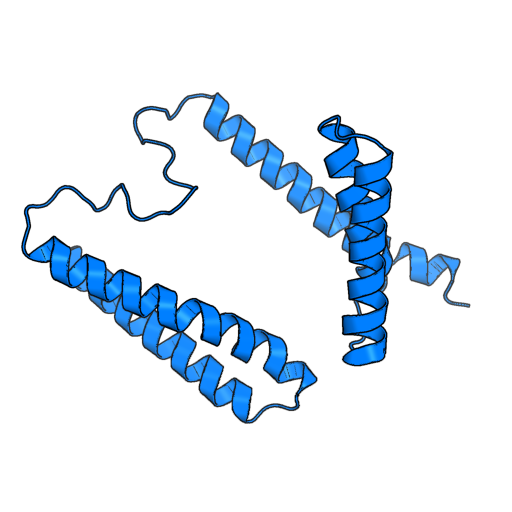VAL A 1 87 ? -17.407 -3.086 10.161 1.00 81.75 87 VAL A N 1
ATOM 648 C CA . VAL A 1 87 ? -16.920 -4.004 9.117 1.00 81.75 87 VAL A CA 1
ATOM 649 C C . VAL A 1 87 ? -17.559 -3.682 7.766 1.00 81.75 87 VAL A C 1
ATOM 651 O O . VAL A 1 87 ? -16.855 -3.515 6.772 1.00 81.75 87 VAL A O 1
ATOM 654 N N . ARG A 1 88 ? -18.885 -3.506 7.713 1.00 83.62 88 ARG A N 1
ATOM 655 C CA . ARG A 1 88 ? -19.569 -3.101 6.473 1.00 83.62 88 ARG A CA 1
ATOM 656 C C . ARG A 1 88 ? -19.046 -1.776 5.927 1.00 83.62 88 ARG A C 1
ATOM 658 O O . ARG A 1 88 ? -18.846 -1.659 4.723 1.00 83.62 88 ARG A O 1
ATOM 665 N N . TYR A 1 89 ? -18.829 -0.792 6.796 1.00 84.00 89 TYR A N 1
ATOM 666 C CA . TYR A 1 89 ? -18.299 0.510 6.403 1.00 84.00 89 TYR A CA 1
ATOM 667 C C . TYR A 1 89 ? -16.895 0.383 5.796 1.00 84.00 89 TYR A C 1
ATOM 669 O O . TYR A 1 89 ? -16.642 0.938 4.729 1.00 84.00 89 TYR A O 1
ATOM 677 N N . PHE A 1 90 ? -16.024 -0.425 6.406 1.00 83.94 90 PHE A N 1
ATOM 678 C CA . PHE A 1 90 ? -14.711 -0.752 5.853 1.00 83.94 90 PHE A CA 1
ATOM 679 C C . PHE A 1 90 ? -14.815 -1.396 4.464 1.00 83.94 90 PHE A C 1
ATOM 681 O O . PHE A 1 90 ? -14.167 -0.931 3.530 1.00 83.94 90 PHE A O 1
ATOM 688 N N . PHE A 1 91 ? -15.675 -2.404 4.291 1.00 88.44 91 PHE A N 1
ATOM 689 C CA . PHE A 1 91 ? -15.869 -3.057 2.991 1.00 88.44 91 PHE A CA 1
ATOM 690 C C . PHE A 1 91 ? -16.390 -2.103 1.913 1.00 88.44 91 PHE A C 1
ATOM 692 O O . PHE A 1 91 ? -15.972 -2.206 0.763 1.00 88.44 91 PHE A O 1
ATOM 699 N N . VAL A 1 92 ? -17.265 -1.157 2.266 1.00 90.38 92 VAL A N 1
ATOM 700 C CA . VAL A 1 92 ? -17.747 -0.132 1.327 1.00 90.38 92 VAL A CA 1
ATOM 701 C C . VAL A 1 92 ? -16.606 0.788 0.892 1.00 90.38 92 VAL A C 1
ATOM 703 O O . VAL A 1 92 ? -16.439 1.016 -0.306 1.00 90.38 92 VAL A O 1
ATOM 706 N N . TRP A 1 93 ? -15.787 1.275 1.828 1.00 88.69 93 TRP A N 1
ATOM 707 C CA . TRP A 1 93 ? -14.613 2.088 1.492 1.00 88.69 93 TRP A CA 1
ATOM 708 C C . TRP A 1 93 ? -13.592 1.313 0.665 1.00 88.69 93 TRP A C 1
ATOM 710 O O . TRP A 1 93 ? -13.070 1.845 -0.313 1.00 88.69 93 TRP A O 1
ATOM 720 N N . PHE A 1 94 ? -13.353 0.051 1.009 1.00 87.38 94 PHE A N 1
ATOM 721 C CA . PHE A 1 94 ? -12.447 -0.825 0.280 1.00 87.38 94 PHE A CA 1
ATOM 722 C C . PHE A 1 94 ? -12.934 -1.090 -1.151 1.00 87.38 94 PHE A C 1
ATOM 724 O O . PHE A 1 94 ? -12.173 -0.931 -2.103 1.00 87.38 94 PHE A O 1
ATOM 731 N N . ALA A 1 95 ? -14.220 -1.402 -1.329 1.00 89.62 95 ALA A N 1
ATOM 732 C CA . ALA A 1 95 ? -14.826 -1.568 -2.649 1.00 89.62 95 ALA A CA 1
ATOM 733 C C . ALA A 1 95 ? -14.765 -0.271 -3.469 1.00 89.62 95 ALA A C 1
ATOM 735 O O . ALA A 1 95 ? -14.457 -0.303 -4.660 1.00 89.62 95 ALA A O 1
ATOM 736 N N . CYS A 1 96 ? -15.000 0.877 -2.831 1.00 89.88 96 CYS A N 1
ATOM 737 C CA . CYS A 1 96 ? -14.879 2.178 -3.476 1.00 89.88 96 CYS A CA 1
ATOM 738 C C . CYS A 1 96 ? -13.427 2.468 -3.889 1.00 89.88 96 CYS A C 1
ATOM 740 O O . CYS A 1 96 ? -13.198 2.957 -4.990 1.00 89.88 96 CYS A O 1
ATOM 742 N N . LEU A 1 97 ? -12.435 2.102 -3.070 1.00 89.62 97 LEU A N 1
ATOM 743 C CA . LEU A 1 97 ? -11.018 2.221 -3.422 1.00 89.62 97 LEU A CA 1
ATOM 744 C C . LEU A 1 97 ? -10.679 1.369 -4.648 1.00 89.62 97 LEU A C 1
ATOM 746 O O . LEU A 1 97 ? -10.038 1.874 -5.567 1.00 89.62 97 LEU A O 1
ATOM 750 N N . ILE A 1 98 ? -11.148 0.118 -4.698 1.00 87.38 98 ILE A N 1
ATOM 751 C CA . ILE A 1 98 ? -10.960 -0.763 -5.862 1.00 87.38 98 ILE A CA 1
ATOM 752 C C . ILE A 1 98 ? -11.602 -0.144 -7.106 1.00 87.38 98 ILE A C 1
ATOM 754 O O . ILE A 1 98 ? -10.954 -0.046 -8.147 1.00 87.38 98 ILE A O 1
ATOM 758 N N . ALA A 1 99 ? -12.852 0.312 -7.000 1.00 89.56 99 ALA A N 1
ATOM 759 C CA . ALA A 1 99 ? -13.563 0.938 -8.110 1.00 89.56 99 ALA A CA 1
ATOM 760 C C . ALA A 1 99 ? -12.843 2.204 -8.602 1.00 89.56 99 ALA A C 1
ATOM 762 O O . ALA A 1 99 ? -12.656 2.383 -9.802 1.00 89.56 99 ALA A O 1
ATOM 763 N N . CYS A 1 100 ? -12.383 3.053 -7.683 1.00 88.88 100 CYS A N 1
ATOM 764 C CA . CYS A 1 100 ? -11.673 4.291 -7.987 1.00 88.88 100 CYS A CA 1
ATOM 765 C C . CYS A 1 100 ? -10.315 4.013 -8.648 1.00 88.88 100 CYS A C 1
ATOM 767 O O . CYS A 1 100 ? -9.985 4.627 -9.661 1.00 88.88 100 CYS A O 1
ATOM 769 N N . ALA A 1 101 ? -9.562 3.033 -8.139 1.00 87.50 101 ALA A N 1
ATOM 770 C CA . ALA A 1 101 ? -8.310 2.584 -8.742 1.00 87.50 101 ALA A CA 1
ATOM 771 C C . ALA A 1 101 ? -8.522 1.993 -10.144 1.00 87.50 101 ALA A C 1
ATOM 773 O O . ALA A 1 101 ? -7.718 2.241 -11.036 1.00 87.50 101 ALA A O 1
ATOM 774 N N . HIS A 1 102 ? -9.612 1.259 -10.368 1.00 85.75 102 HIS A N 1
ATOM 775 C CA . HIS A 1 102 ? -9.942 0.704 -11.681 1.00 85.75 102 HIS A CA 1
ATOM 776 C C . HIS A 1 102 ? -10.416 1.778 -12.677 1.00 85.75 102 HIS A C 1
ATOM 778 O O . HIS A 1 102 ? -10.117 1.719 -13.869 1.00 85.75 102 HIS A O 1
ATOM 784 N N . LEU A 1 103 ? -11.168 2.776 -12.210 1.00 87.81 103 LEU A N 1
ATOM 785 C CA . LEU A 1 103 ? -11.714 3.842 -13.052 1.00 87.81 103 LEU A CA 1
ATOM 786 C C . LEU A 1 103 ? -10.664 4.904 -13.395 1.00 87.81 103 LEU A C 1
ATOM 788 O O . LEU A 1 103 ? -10.535 5.272 -14.559 1.00 87.81 103 LEU A O 1
ATOM 792 N N . LEU A 1 104 ? -9.917 5.385 -12.401 1.00 86.44 104 LEU A N 1
ATOM 793 C CA . LEU A 1 104 ? -8.990 6.520 -12.520 1.00 86.44 104 LEU A CA 1
ATOM 794 C C . LEU A 1 104 ? -7.513 6.107 -12.548 1.00 86.44 104 LEU A C 1
ATOM 796 O O . LEU A 1 104 ? -6.641 6.948 -12.747 1.00 86.44 104 LEU A O 1
ATOM 800 N N . GLY A 1 105 ? -7.221 4.830 -12.324 1.00 85.50 105 GLY A N 1
ATOM 801 C CA . GLY A 1 105 ? -5.863 4.319 -12.237 1.00 85.50 105 GLY A CA 1
ATOM 802 C C . GLY A 1 105 ? -5.285 4.492 -10.842 1.00 85.50 105 GLY A C 1
ATOM 803 O O . GLY A 1 105 ? -5.740 5.308 -10.036 1.00 85.50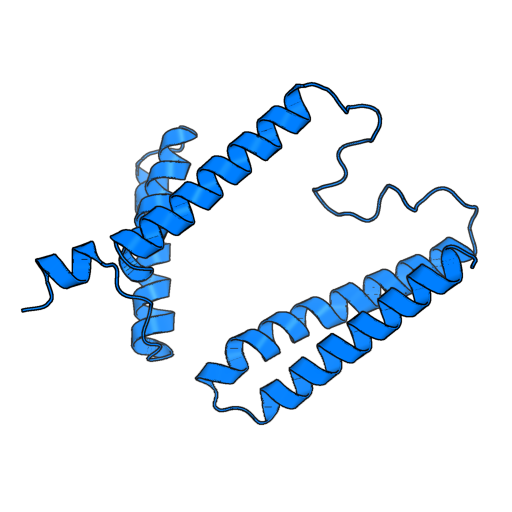 105 GLY A O 1
ATOM 804 N N . PHE A 1 106 ? -4.246 3.722 -10.543 1.00 85.44 106 PHE A N 1
ATOM 805 C CA . PHE A 1 106 ? -3.648 3.706 -9.208 1.00 85.44 106 PHE A CA 1
ATOM 806 C C . PHE A 1 106 ? -2.967 5.042 -8.863 1.00 85.44 106 PHE A C 1
ATOM 808 O O . PHE A 1 106 ? -2.996 5.469 -7.715 1.00 85.44 106 PHE A O 1
ATOM 815 N N . LEU A 1 107 ? -2.408 5.741 -9.859 1.00 86.12 107 LEU A N 1
ATOM 816 C CA . LEU A 1 107 ? -1.692 7.007 -9.664 1.00 86.12 107 LEU A CA 1
ATOM 817 C C . LEU A 1 107 ? -2.602 8.147 -9.177 1.00 86.12 107 LEU A C 1
ATOM 819 O O . LEU A 1 107 ? -2.173 8.966 -8.368 1.00 86.12 107 LEU A O 1
ATOM 823 N N . ILE A 1 108 ? -3.846 8.201 -9.664 1.00 88.25 108 ILE A N 1
ATOM 824 C CA . ILE A 1 108 ? -4.801 9.284 -9.371 1.00 88.25 108 ILE A CA 1
ATOM 825 C C . ILE A 1 108 ? -5.872 8.815 -8.381 1.00 88.25 108 ILE A C 1
ATOM 827 O O . ILE A 1 108 ? -6.222 9.548 -7.457 1.00 88.25 108 ILE A O 1
ATOM 831 N N . GLY A 1 109 ? -6.365 7.585 -8.532 1.00 88.44 109 GLY A N 1
ATOM 832 C CA . GLY A 1 109 ? -7.446 7.039 -7.713 1.00 88.44 109 GLY A CA 1
ATOM 833 C C . GLY A 1 109 ? -7.087 6.923 -6.232 1.00 88.44 109 GLY A C 1
ATOM 834 O O . GLY A 1 109 ? -7.905 7.260 -5.383 1.00 88.44 109 GLY A O 1
ATOM 835 N N . LEU A 1 110 ? -5.858 6.513 -5.902 1.00 89.88 110 LEU A N 1
ATOM 836 C CA . LEU A 1 110 ? -5.404 6.376 -4.512 1.00 89.88 110 LEU A CA 1
ATOM 837 C C . LEU A 1 110 ? -5.289 7.712 -3.763 1.00 89.88 110 LEU A C 1
ATOM 839 O O . LEU A 1 110 ? -5.904 7.828 -2.703 1.00 89.88 110 LEU A O 1
ATOM 843 N N . PRO A 1 111 ? -4.560 8.731 -4.265 1.00 91.25 111 PRO A N 1
ATOM 844 C CA . PRO A 1 111 ? -4.495 10.021 -3.583 1.00 91.25 111 PRO A CA 1
ATOM 845 C C . PRO A 1 111 ? -5.875 10.678 -3.507 1.00 91.25 111 PRO A C 1
ATOM 847 O O . PRO A 1 111 ? -6.248 11.175 -2.446 1.00 91.25 111 PRO A O 1
ATOM 850 N N . LEU A 1 112 ? -6.686 10.585 -4.569 1.00 92.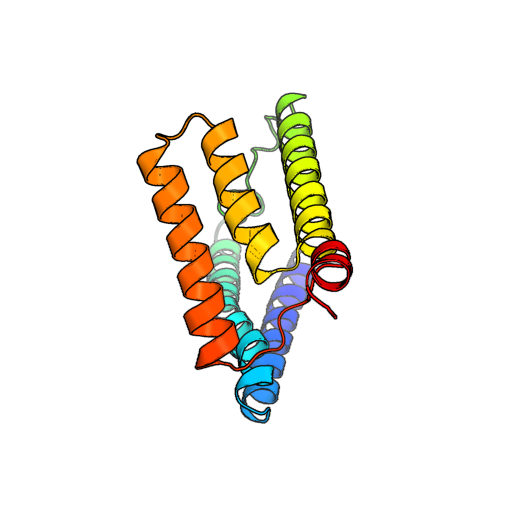19 112 LEU A N 1
ATOM 851 C CA . LEU A 1 112 ? -8.066 11.066 -4.536 1.00 92.19 112 LEU A CA 1
ATOM 852 C C . LEU A 1 112 ? -8.877 10.372 -3.434 1.00 92.19 112 LEU A C 1
ATOM 854 O O . LEU A 1 112 ? -9.619 11.027 -2.705 1.00 92.19 112 LEU A O 1
ATOM 858 N N . MET A 1 113 ? -8.715 9.059 -3.279 1.00 91.75 113 MET A N 1
ATOM 859 C CA . MET A 1 113 ? -9.435 8.316 -2.256 1.00 91.75 113 MET A CA 1
ATOM 860 C C . MET A 1 113 ? -8.981 8.683 -0.842 1.00 91.75 113 MET A C 1
ATOM 862 O O . MET A 1 113 ? -9.818 8.851 0.040 1.00 91.75 113 MET A O 1
ATOM 866 N N . VAL A 1 114 ? -7.679 8.897 -0.632 1.00 90.25 114 VAL A N 1
ATOM 867 C CA . VAL A 1 114 ? -7.142 9.417 0.637 1.00 90.25 114 VAL A CA 1
ATOM 868 C C . VAL A 1 114 ? -7.725 10.797 0.946 1.00 90.25 114 VAL A C 1
ATOM 870 O O . VAL A 1 114 ? -8.171 11.033 2.068 1.00 90.25 114 VAL A O 1
ATOM 873 N N . LEU A 1 115 ? -7.792 11.690 -0.046 1.00 91.62 115 LEU A N 1
ATOM 874 C CA . LEU A 1 115 ? -8.395 13.013 0.109 1.00 91.62 115 LEU A CA 1
ATOM 875 C C . LEU A 1 115 ? -9.869 12.916 0.526 1.00 91.62 115 LEU A C 1
ATOM 877 O O . LEU A 1 115 ? -10.269 13.544 1.505 1.00 91.62 115 LEU A O 1
ATOM 881 N N . ILE A 1 116 ? -10.665 12.121 -0.198 1.00 92.19 116 ILE A N 1
ATOM 882 C CA . ILE A 1 116 ? -12.097 11.928 0.072 1.00 92.19 116 ILE A CA 1
ATOM 883 C C . ILE A 1 116 ? -12.303 11.304 1.455 1.00 92.19 116 ILE A C 1
ATOM 885 O O . ILE A 1 116 ? -13.175 11.747 2.202 1.00 92.19 116 ILE A O 1
ATOM 889 N N . TYR A 1 117 ? -11.492 10.310 1.814 1.00 89.56 117 TYR A N 1
ATOM 890 C CA . TYR A 1 117 ? -11.579 9.632 3.100 1.00 89.56 117 TYR A CA 1
ATOM 891 C C . TYR A 1 117 ? -11.307 10.586 4.268 1.00 89.56 117 TYR A C 1
ATOM 893 O O . TYR A 1 117 ? -12.101 10.640 5.209 1.00 89.56 117 TYR A O 1
ATOM 901 N N . LEU A 1 118 ? -10.227 11.371 4.204 1.00 90.19 118 LEU A N 1
ATOM 902 C CA . LEU A 1 118 ? -9.883 12.338 5.253 1.00 90.19 118 LEU A CA 1
ATOM 903 C C . LEU A 1 118 ? -10.948 13.432 5.370 1.00 90.19 118 LEU A C 1
ATOM 905 O O . LEU A 1 118 ? -11.361 13.794 6.474 1.00 90.19 118 LEU A O 1
ATOM 909 N N . LEU A 1 119 ? -11.465 13.898 4.233 1.00 90.25 119 LEU A N 1
ATOM 910 C CA . LEU A 1 119 ? -12.510 14.911 4.217 1.00 90.25 119 LEU A CA 1
ATOM 911 C C . LEU A 1 119 ? -13.833 14.390 4.799 1.00 90.25 119 LEU A C 1
ATOM 913 O O . LEU A 1 119 ? -14.501 15.106 5.547 1.00 90.25 119 LEU A O 1
ATOM 917 N N . ALA A 1 120 ? -14.184 13.131 4.522 1.00 88.44 120 ALA A N 1
ATOM 918 C CA . ALA A 1 120 ? -15.357 12.472 5.094 1.00 88.44 120 ALA A CA 1
ATOM 919 C C . ALA A 1 120 ? -15.266 12.337 6.625 1.00 88.44 120 ALA A C 1
ATOM 921 O O . ALA A 1 120 ? -16.286 12.420 7.310 1.00 88.44 120 ALA A O 1
ATOM 922 N N . HIS A 1 121 ? -14.053 12.199 7.165 1.00 88.38 121 HIS A N 1
ATOM 923 C CA . HIS A 1 121 ? -13.793 12.133 8.606 1.00 88.38 121 HIS A CA 1
ATOM 924 C C . HIS A 1 121 ? -13.543 13.509 9.253 1.00 88.38 121 HIS A C 1
ATOM 926 O O . HIS A 1 121 ? -13.221 13.574 10.435 1.00 88.38 121 HIS A O 1
ATOM 932 N N . ARG A 1 122 ? -13.787 14.610 8.521 1.00 87.19 122 ARG A N 1
ATOM 933 C CA . ARG A 1 122 ? -13.682 16.008 8.991 1.00 87.19 122 ARG A CA 1
ATOM 934 C C . ARG A 1 122 ? -12.272 16.455 9.392 1.00 87.19 122 ARG A C 1
ATOM 936 O O . ARG A 1 122 ? -12.123 17.377 10.194 1.00 87.19 122 ARG A O 1
ATOM 943 N N . GLU A 1 123 ? -11.248 15.862 8.791 1.00 87.31 123 GLU A N 1
ATOM 944 C CA . GLU A 1 123 ? -9.871 16.336 8.934 1.00 87.31 123 GLU A CA 1
ATOM 945 C C . GLU A 1 123 ? -9.681 17.719 8.280 1.00 87.31 123 GLU A C 1
ATOM 947 O O . GLU A 1 123 ? -10.395 18.075 7.330 1.00 87.31 123 GLU A O 1
ATOM 952 N N . PRO A 1 124 ? -8.716 18.538 8.743 1.00 90.44 124 PRO A N 1
ATOM 953 C CA . PRO A 1 124 ? -8.508 19.860 8.183 1.00 90.44 124 PRO A CA 1
ATOM 954 C C . PRO A 1 124 ? -8.103 19.752 6.709 1.00 90.44 124 PRO A C 1
ATOM 956 O O . PRO A 1 124 ? -7.188 19.012 6.339 1.00 90.44 124 PRO A O 1
ATOM 959 N N . LEU A 1 125 ? -8.760 20.551 5.861 1.00 89.44 125 LEU A N 1
ATOM 960 C CA . LEU A 1 125 ? -8.559 20.569 4.405 1.00 89.44 125 LEU A CA 1
ATOM 961 C C . LEU A 1 125 ? -7.082 20.671 4.006 1.00 89.44 125 LEU A C 1
ATOM 963 O O . LEU A 1 125 ? -6.638 19.991 3.087 1.00 89.44 125 LEU A O 1
ATOM 967 N N . LYS A 1 126 ? -6.307 21.487 4.732 1.00 90.44 126 LYS A N 1
ATOM 968 C CA . LYS A 1 126 ? -4.867 21.656 4.496 1.00 90.44 126 LYS A CA 1
ATOM 969 C C . LYS A 1 126 ? -4.098 20.343 4.658 1.00 90.44 126 LYS A C 1
ATOM 971 O O . LYS A 1 126 ? -3.268 20.029 3.813 1.00 90.44 126 LYS A O 1
ATOM 976 N N . LEU A 1 127 ? -4.392 19.582 5.714 1.00 88.56 127 LEU A N 1
ATOM 977 C CA . LEU A 1 127 ? -3.749 18.296 5.985 1.00 88.56 127 LEU A CA 1
ATOM 978 C C . LEU A 1 127 ? -4.191 17.257 4.957 1.00 88.56 127 LEU A C 1
ATOM 980 O O . LEU A 1 127 ? -3.350 16.559 4.406 1.00 88.56 127 LEU A O 1
ATOM 984 N N . SER A 1 128 ? -5.483 17.226 4.629 1.00 90.56 128 SER A N 1
ATOM 985 C CA . SER A 1 128 ? -6.036 16.291 3.643 1.00 90.56 128 SER A CA 1
ATOM 986 C C . SER A 1 128 ? -5.402 16.470 2.259 1.00 90.56 128 SER A C 1
ATOM 988 O O . SER A 1 128 ? -4.962 15.497 1.647 1.00 90.56 128 SER A O 1
ATOM 990 N N . ILE A 1 129 ? -5.283 17.719 1.791 1.00 92.56 129 ILE A N 1
ATOM 991 C CA . ILE A 1 129 ? -4.624 18.048 0.519 1.00 92.56 129 ILE A CA 1
ATOM 992 C C . I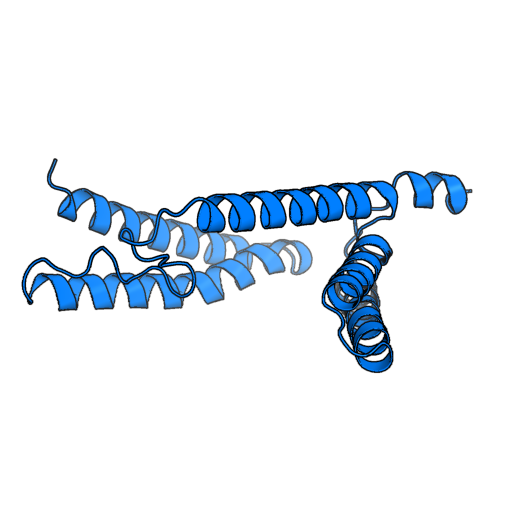LE A 1 129 ? -3.136 17.706 0.582 1.00 92.56 129 ILE A C 1
ATOM 994 O O . ILE A 1 129 ? -2.618 17.077 -0.338 1.00 92.56 129 ILE A O 1
ATOM 998 N N . PHE A 1 130 ? -2.450 18.087 1.663 1.00 94.56 130 PHE A N 1
ATOM 999 C CA . PHE A 1 130 ? -1.029 17.798 1.831 1.00 94.56 130 PHE A CA 1
ATOM 1000 C C . PHE A 1 130 ? -0.746 16.291 1.800 1.00 94.56 130 PHE A C 1
ATOM 1002 O O . PHE A 1 130 ? 0.118 15.847 1.047 1.00 94.56 130 PHE A O 1
ATOM 1009 N N . LEU A 1 131 ? -1.501 15.494 2.560 1.00 89.81 131 LEU A N 1
ATOM 1010 C CA . LEU A 1 131 ? -1.296 14.050 2.649 1.00 89.81 131 LEU A CA 1
ATOM 1011 C C . LEU A 1 131 ? -1.642 13.352 1.330 1.00 89.81 131 LEU A C 1
ATOM 1013 O O . LEU A 1 131 ? -0.866 12.528 0.852 1.00 89.81 131 LEU A O 1
ATOM 1017 N N . SER A 1 132 ? -2.747 13.743 0.690 1.00 91.56 132 SER A N 1
ATOM 1018 C CA . SER A 1 132 ? -3.097 13.282 -0.658 1.00 91.56 132 SER A CA 1
ATOM 1019 C C . SER A 1 132 ? -1.993 13.599 -1.671 1.00 91.56 132 SER A C 1
ATOM 1021 O O . SER A 1 132 ? -1.648 12.759 -2.500 1.00 91.56 132 SER A O 1
ATOM 1023 N N . PHE A 1 133 ? -1.419 14.802 -1.619 1.00 93.69 133 PHE A N 1
ATOM 1024 C CA . PHE A 1 133 ? -0.342 15.198 -2.521 1.00 93.69 133 PHE A CA 1
ATOM 1025 C C . PHE A 1 133 ? 0.951 14.422 -2.248 1.00 93.69 133 PHE A C 1
ATOM 1027 O O . PHE A 1 133 ? 1.621 14.002 -3.187 1.00 93.69 133 PHE A O 1
ATOM 1034 N N . MET A 1 134 ? 1.281 14.165 -0.980 1.00 92.06 134 MET A N 1
ATOM 1035 C CA . MET A 1 134 ? 2.416 13.313 -0.613 1.00 92.06 134 MET A CA 1
ATOM 1036 C C . MET A 1 134 ? 2.248 11.883 -1.133 1.00 92.06 134 MET A C 1
ATOM 1038 O O . MET A 1 134 ? 3.194 11.330 -1.690 1.00 92.06 134 MET A O 1
ATOM 1042 N N . VAL A 1 135 ? 1.047 11.304 -1.033 1.00 90.94 135 VAL A N 1
ATOM 1043 C CA . VAL A 1 135 ? 0.750 9.987 -1.623 1.00 90.94 135 VAL A CA 1
ATOM 1044 C C . VAL A 1 135 ? 0.992 10.008 -3.133 1.00 90.94 135 VAL A C 1
ATOM 1046 O O . VAL A 1 135 ? 1.686 9.134 -3.650 1.00 90.94 135 VAL A O 1
ATOM 1049 N N . LEU A 1 136 ? 0.507 11.033 -3.839 1.00 91.12 136 LEU A N 1
ATOM 1050 C CA . LEU A 1 136 ? 0.755 11.194 -5.274 1.00 91.12 136 LEU A CA 1
ATOM 1051 C C . LEU A 1 136 ? 2.254 11.331 -5.593 1.00 91.12 136 LEU A C 1
ATOM 1053 O O . LEU A 1 136 ? 2.744 10.687 -6.519 1.00 91.12 136 LEU A O 1
ATOM 1057 N N . ALA A 1 137 ? 2.999 12.114 -4.811 1.00 90.62 137 ALA A N 1
ATOM 1058 C CA . ALA A 1 137 ? 4.440 12.288 -4.979 1.00 90.62 137 ALA A CA 1
ATOM 1059 C C . ALA A 1 137 ? 5.213 10.975 -4.771 1.00 90.62 137 ALA A C 1
ATOM 1061 O O . ALA A 1 137 ? 6.144 10.691 -5.525 1.00 90.62 137 ALA A O 1
ATOM 1062 N N . ILE A 1 138 ? 4.811 10.149 -3.801 1.00 87.81 138 ILE A N 1
ATOM 1063 C CA . ILE A 1 138 ? 5.406 8.827 -3.558 1.00 87.81 138 ILE A CA 1
ATOM 1064 C C . ILE A 1 138 ? 5.067 7.860 -4.697 1.00 87.81 138 ILE A C 1
ATOM 1066 O O . ILE A 1 138 ? 5.948 7.143 -5.168 1.00 87.81 138 ILE A O 1
ATOM 1070 N N . LEU A 1 139 ? 3.823 7.847 -5.181 1.00 87.56 139 LEU A N 1
ATOM 1071 C CA . LEU A 1 139 ? 3.426 6.989 -6.301 1.00 87.56 139 LEU A CA 1
ATOM 1072 C C . LEU A 1 139 ? 4.155 7.378 -7.594 1.00 87.56 139 LEU A C 1
ATOM 1074 O O . LEU A 1 139 ? 4.743 6.526 -8.261 1.00 87.56 139 LEU A O 1
ATOM 1078 N N . TYR A 1 140 ? 4.197 8.668 -7.915 1.00 85.81 140 TYR A N 1
ATOM 1079 C CA . TYR A 1 140 ? 4.888 9.157 -9.103 1.00 85.81 140 TYR A CA 1
ATOM 1080 C C . TYR A 1 140 ? 6.414 9.014 -8.987 1.00 85.81 140 TYR A C 1
ATOM 1082 O O . TYR A 1 140 ? 7.069 8.434 -9.853 1.00 85.81 140 TYR A O 1
ATOM 1090 N N . GLY A 1 141 ? 7.003 9.522 -7.905 1.00 83.81 141 GLY A N 1
ATOM 1091 C CA . GLY A 1 141 ? 8.450 9.538 -7.699 1.00 83.81 141 GLY A CA 1
ATOM 1092 C C . GLY A 1 141 ? 9.018 8.159 -7.377 1.00 83.81 141 GLY A C 1
ATOM 1093 O O . GLY A 1 141 ? 9.982 7.727 -8.004 1.00 83.81 141 GLY A O 1
ATOM 1094 N N . GLY A 1 142 ? 8.402 7.449 -6.434 1.00 81.25 142 GLY A N 1
ATOM 1095 C CA . GLY A 1 142 ? 8.849 6.134 -5.985 1.00 81.25 142 GLY A CA 1
ATOM 1096 C C . GLY A 1 142 ? 8.545 5.035 -6.998 1.00 81.25 142 GLY A C 1
ATOM 1097 O O . GLY A 1 142 ? 9.455 4.331 -7.432 1.00 81.25 142 GLY A O 1
ATOM 1098 N N . PHE A 1 143 ? 7.284 4.901 -7.417 1.00 80.00 143 PHE A N 1
ATOM 1099 C CA . PHE A 1 143 ? 6.863 3.765 -8.244 1.00 80.00 143 PHE A CA 1
ATOM 1100 C C . PHE A 1 143 ? 7.033 4.014 -9.746 1.00 80.00 143 PHE A C 1
ATOM 1102 O O . PHE A 1 143 ? 7.634 3.187 -10.434 1.00 80.00 143 PHE A O 1
ATOM 1109 N N . GLN A 1 144 ? 6.557 5.147 -10.266 1.00 77.69 144 GLN A N 1
ATOM 1110 C CA . GLN A 1 144 ? 6.602 5.404 -11.709 1.00 77.69 144 GLN A CA 1
ATOM 1111 C C . GLN A 1 144 ? 7.993 5.836 -12.198 1.00 77.69 144 GLN A C 1
ATOM 1113 O O . GLN A 1 144 ? 8.444 5.370 -13.241 1.00 77.69 144 GLN A O 1
ATOM 1118 N N . LYS A 1 145 ? 8.697 6.713 -11.474 1.00 79.38 145 LYS A N 1
ATOM 1119 C CA . LYS A 1 145 ? 10.044 7.172 -11.861 1.00 79.38 145 LYS A CA 1
ATOM 1120 C C . LYS A 1 145 ? 11.164 6.326 -11.260 1.00 79.38 145 LYS A C 1
ATOM 1122 O O . LYS A 1 145 ? 12.104 6.005 -11.978 1.00 79.38 145 LYS A O 1
ATOM 1127 N N . GLY A 1 146 ? 11.068 5.960 -9.983 1.00 75.25 146 GLY A N 1
ATOM 1128 C CA . GLY A 1 146 ? 12.099 5.182 -9.292 1.00 75.25 146 GLY A CA 1
ATOM 1129 C C . GLY A 1 146 ? 12.105 3.714 -9.711 1.00 75.25 146 GLY A C 1
ATOM 1130 O O . GLY A 1 146 ? 13.115 3.194 -10.179 1.00 75.25 146 GLY A O 1
ATOM 1131 N N . LEU A 1 147 ? 10.959 3.049 -9.582 1.00 71.50 147 LEU A N 1
ATOM 1132 C CA . LEU A 1 147 ? 10.815 1.631 -9.917 1.00 71.50 147 LEU A CA 1
ATOM 1133 C C . LEU A 1 147 ? 10.444 1.387 -11.381 1.00 71.50 147 LEU A C 1
ATOM 1135 O O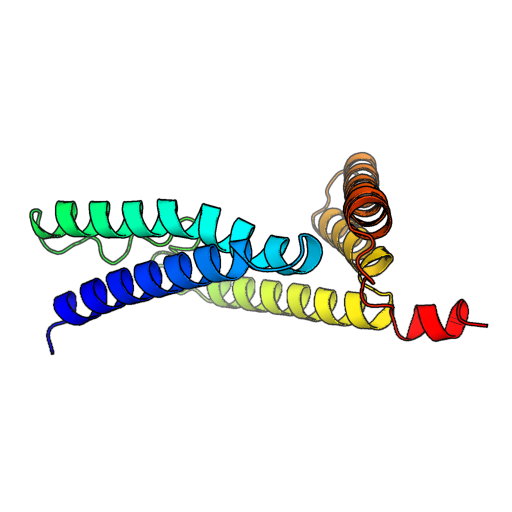 . LEU A 1 147 ? 10.524 0.243 -11.818 1.00 71.50 147 LEU A O 1
ATOM 1139 N N . VAL A 1 148 ? 10.056 2.423 -12.140 1.00 71.44 148 VAL A N 1
ATOM 1140 C CA . VAL A 1 148 ? 9.528 2.311 -13.518 1.00 71.44 148 VAL A CA 1
ATOM 1141 C C . VAL A 1 148 ? 8.517 1.165 -13.608 1.00 71.44 148 VAL A C 1
ATOM 1143 O O . VAL A 1 148 ? 8.562 0.299 -14.487 1.00 71.44 148 VAL A O 1
ATOM 1146 N N . LEU A 1 149 ? 7.647 1.109 -12.602 1.00 69.88 149 LEU A N 1
ATOM 1147 C CA . LEU A 1 149 ? 6.585 0.129 -12.526 1.00 69.88 149 LEU A CA 1
ATOM 1148 C C . LEU A 1 149 ? 5.408 0.668 -13.350 1.00 69.88 149 LEU A C 1
ATOM 1150 O O . LEU A 1 149 ? 4.975 1.794 -13.083 1.00 69.88 149 LEU A O 1
ATOM 1154 N N . PRO A 1 150 ? 4.886 -0.085 -14.337 1.00 69.69 150 PRO A N 1
ATOM 1155 C CA . PRO A 1 150 ? 3.658 0.300 -15.016 1.00 69.69 150 PRO A CA 1
ATOM 1156 C C . PRO A 1 150 ? 2.512 0.180 -14.009 1.00 69.69 150 PRO A C 1
ATOM 1158 O O . PRO A 1 150 ? 2.030 -0.912 -13.712 1.00 69.69 150 PRO A O 1
ATOM 1161 N N . LEU A 1 151 ? 2.143 1.308 -13.405 1.00 72.81 151 LEU A N 1
ATOM 1162 C CA . LEU A 1 151 ? 1.000 1.372 -12.504 1.00 72.81 151 LEU A CA 1
ATOM 1163 C C . LEU A 1 151 ? -0.277 1.115 -13.316 1.00 72.81 151 LEU A C 1
ATOM 1165 O O . LEU A 1 151 ? -0.367 1.607 -14.440 1.00 72.81 151 LEU A O 1
ATOM 1169 N N . PRO A 1 152 ? -1.263 0.385 -12.764 1.00 75.06 152 PRO A N 1
ATOM 1170 C CA . PRO A 1 152 ? -2.531 0.160 -13.443 1.00 75.06 152 PRO A CA 1
ATOM 1171 C C . PRO A 1 152 ? -3.166 1.485 -13.864 1.00 75.06 152 PRO A C 1
ATOM 1173 O O . PRO A 1 152 ? -3.453 2.343 -13.020 1.00 75.06 152 PRO A O 1
ATOM 1176 N N . GLU A 1 153 ? -3.360 1.645 -15.169 1.00 78.06 153 GLU A N 1
ATOM 1177 C CA . GLU A 1 153 ? -4.061 2.786 -15.740 1.00 78.06 153 GLU A CA 1
ATOM 1178 C C . GLU A 1 153 ? -5.567 2.587 -15.593 1.00 78.06 153 GLU A C 1
ATOM 1180 O O . GLU A 1 153 ? -6.085 1.473 -15.691 1.00 78.06 153 GLU A O 1
ATOM 1185 N N . GLY A 1 154 ? -6.278 3.674 -15.311 1.00 81.50 154 GLY A N 1
ATOM 1186 C CA . GLY A 1 154 ? -7.723 3.636 -15.182 1.00 81.50 154 GLY A CA 1
ATOM 1187 C C . GLY A 1 154 ? -8.397 3.602 -16.538 1.00 81.50 154 GLY A C 1
ATOM 1188 O O . GLY A 1 154 ? -7.936 4.247 -17.482 1.00 81.50 154 GLY A O 1
ATOM 1189 N N . VAL A 1 155 ? -9.541 2.928 -16.615 1.00 81.94 155 VAL A N 1
ATOM 1190 C CA . VAL A 1 155 ? -10.353 2.880 -17.840 1.00 81.94 155 VAL A CA 1
ATOM 1191 C C . VAL A 1 155 ? -10.737 4.287 -18.312 1.00 81.94 155 VAL A C 1
ATOM 1193 O O . VAL A 1 155 ? -10.631 4.590 -19.499 1.00 81.94 155 VAL A O 1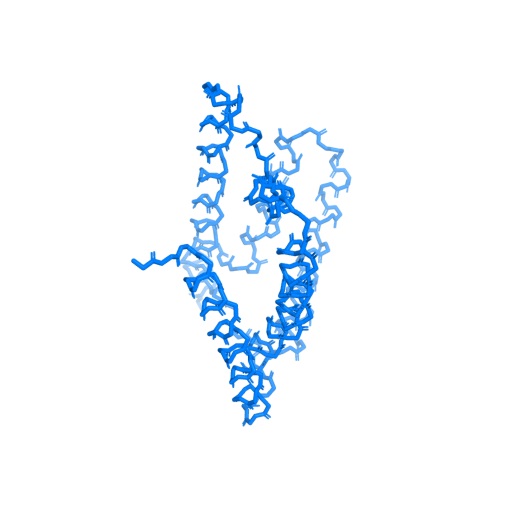
ATOM 1196 N N . LEU A 1 156 ? -11.133 5.177 -17.392 1.00 74.44 156 LEU A N 1
ATOM 1197 C CA . LEU A 1 156 ? -11.496 6.554 -17.741 1.00 74.44 156 LEU A CA 1
ATOM 1198 C C . LEU A 1 156 ? -10.274 7.358 -18.160 1.00 74.44 156 LEU A C 1
ATOM 1200 O O . LEU A 1 156 ? -10.340 8.084 -19.142 1.00 74.44 156 LEU A O 1
ATOM 1204 N N . THR A 1 157 ? -9.157 7.228 -17.446 1.00 70.56 157 THR A N 1
ATOM 1205 C CA . THR A 1 157 ? -7.931 7.957 -17.792 1.00 70.56 157 THR A CA 1
ATOM 1206 C C . THR A 1 157 ? -7.371 7.527 -19.139 1.00 70.56 157 THR A C 1
ATOM 1208 O O . THR A 1 157 ? -6.932 8.381 -19.900 1.00 70.56 157 THR A O 1
ATOM 1211 N N . MET A 1 158 ? -7.467 6.240 -19.474 1.00 75.12 158 MET A N 1
ATOM 1212 C CA . MET A 1 158 ? -7.094 5.732 -20.790 1.00 75.12 158 MET A CA 1
ATOM 1213 C C . MET A 1 158 ? -8.004 6.310 -21.881 1.00 75.12 158 MET A C 1
ATOM 1215 O O . MET A 1 158 ? -7.525 6.695 -22.935 1.00 75.12 158 MET A O 1
ATOM 1219 N N . MET A 1 159 ? -9.306 6.447 -21.621 1.00 71.12 159 MET A N 1
ATOM 1220 C CA . MET A 1 159 ? -10.255 6.997 -22.594 1.00 71.12 159 MET A CA 1
ATOM 1221 C C . MET A 1 159 ? -10.137 8.523 -22.781 1.00 71.12 159 MET A C 1
ATOM 1223 O O . MET A 1 159 ? -10.470 9.037 -23.845 1.00 71.12 159 MET A O 1
ATOM 1227 N N . LEU A 1 160 ? -9.688 9.252 -21.751 1.00 66.38 160 LEU A N 1
ATOM 1228 C CA . LEU A 1 160 ? -9.589 10.721 -21.742 1.00 66.38 160 LEU A CA 1
ATOM 1229 C C . LEU A 1 160 ? -8.204 11.245 -22.151 1.00 66.38 160 LEU A C 1
ATOM 1231 O O . LEU A 1 160 ? -8.112 12.332 -22.716 1.00 66.38 160 LEU A O 1
ATOM 1235 N N . PHE A 1 161 ? -7.141 10.498 -21.846 1.00 67.00 161 PHE A N 1
ATOM 1236 C CA . PHE A 1 161 ? -5.748 10.894 -22.086 1.00 67.00 161 PHE A CA 1
ATOM 1237 C C . PHE A 1 161 ? -4.983 9.929 -23.003 1.00 67.00 161 PHE A C 1
ATOM 1239 O O . PHE A 1 161 ? -3.868 10.248 -23.408 1.00 67.00 161 PHE A O 1
ATOM 1246 N N . GLY A 1 162 ? -5.552 8.765 -23.330 1.00 55.53 162 GLY A N 1
ATOM 1247 C CA . GLY A 1 162 ? -5.008 7.821 -24.306 1.00 55.53 162 GLY A CA 1
ATOM 1248 C C . GLY A 1 162 ? -5.507 8.144 -25.711 1.00 55.53 162 GLY A C 1
ATOM 1249 O O . GLY A 1 162 ? -6.460 7.532 -26.194 1.00 55.53 162 GLY A O 1
ATOM 1250 N N . GLY A 1 163 ? -4.858 9.123 -26.341 1.00 43.41 163 GLY A N 1
ATOM 1251 C CA . GLY A 1 163 ? -4.937 9.443 -27.767 1.00 43.41 163 GLY A CA 1
ATOM 1252 C C . GLY A 1 163 ? -3.539 9.633 -28.329 1.00 43.41 163 GLY A C 1
ATOM 1253 O O . GLY A 1 163 ? -2.751 10.343 -27.666 1.00 43.41 163 GLY A O 1
#

Secondary structure (DSSP, 8-state):
--HHHHHHHHHHHHHHHHHHHHHHHHTS-HHHHHHHHHHHHHHHHHHHHHHHHHHHHTTS-S--SSS-STTT---GGG--HHHHHHHHHHHHHHHHHHHHHHHH-HHHHHHHHHHHHHHHTT--HHHHHHHHHHHHHHIIIIIIIIS---PPPPHHHHHHH--

Radius of gyration: 21.02 Å; chains: 1; bounding box: 41×55×60 Å

pLDDT: mean 78.04, std 16.65, range [34.41, 94.56]

Foldseek 3Di:
DDVLVVVVVVLVVQLVVLVVLCVVLVPDDPLSSVVSNVVSVVVNVVSVVVVVVSVVCVVPDPDPPQPPPPPPSPPPVPPDPVVVVVVVVVVVLVVQLVVQCQAANPLQSVLVSQLVVCVVVVHDNVVSNVVSVVSNCCCCVVPCVVSVHPTGGHPNCCVVVVD